Protein AF-A0A7X0X7B3-F1 (afdb_monomer_lite)

Structure (mmCIF, N/CA/C/O backbone):
data_AF-A0A7X0X7B3-F1
#
_entry.id   AF-A0A7X0X7B3-F1
#
loop_
_atom_site.group_PDB
_atom_site.id
_atom_site.type_symbol
_atom_site.label_atom_id
_atom_site.label_alt_id
_atom_site.label_comp_id
_atom_site.label_asym_id
_atom_site.label_entity_id
_atom_site.label_seq_id
_atom_site.pdbx_PDB_ins_code
_atom_site.Cartn_x
_atom_site.Cartn_y
_atom_site.Cartn_z
_atom_site.occupancy
_atom_site.B_iso_or_equiv
_atom_site.auth_seq_id
_atom_site.auth_comp_id
_atom_site.auth_asym_id
_atom_site.auth_atom_id
_atom_site.pdbx_PDB_model_num
ATOM 1 N N . MET A 1 1 ? 2.960 -11.475 1.763 1.00 81.06 1 MET A N 1
ATOM 2 C CA . MET A 1 1 ? 1.602 -10.902 1.877 1.00 81.06 1 MET A CA 1
ATOM 3 C C . MET A 1 1 ? 0.892 -11.113 0.557 1.00 81.06 1 MET A C 1
ATOM 5 O O . MET A 1 1 ? 1.484 -10.825 -0.474 1.00 81.06 1 MET A O 1
ATOM 9 N N . SER A 1 2 ? -0.322 -11.655 0.567 1.00 87.88 2 SER A N 1
ATOM 10 C CA . SER A 1 2 ? -1.124 -11.855 -0.644 1.00 87.88 2 SER A CA 1
ATOM 11 C C . SER A 1 2 ? -2.074 -10.678 -0.893 1.00 87.88 2 S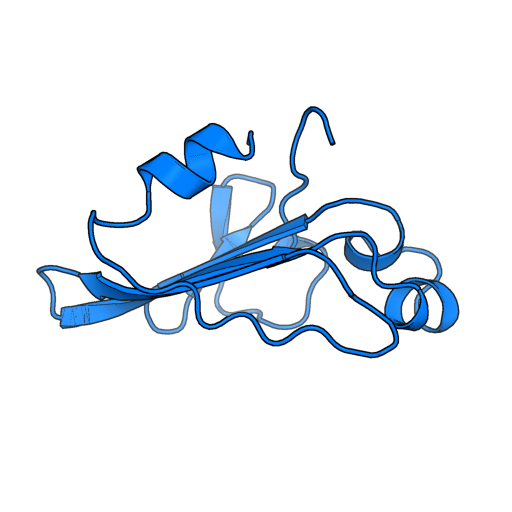ER A C 1
ATOM 13 O O . SER A 1 2 ? -2.344 -9.869 -0.005 1.00 87.88 2 SER A O 1
ATOM 15 N N . LEU A 1 3 ? -2.629 -10.595 -2.105 1.00 87.50 3 LEU A N 1
ATOM 16 C CA . LEU A 1 3 ? -3.643 -9.589 -2.438 1.00 87.50 3 LEU A CA 1
ATOM 17 C C . LEU A 1 3 ? -4.937 -9.789 -1.628 1.00 87.50 3 LEU A C 1
ATOM 19 O O . LEU A 1 3 ? -5.600 -8.817 -1.274 1.00 87.50 3 LEU A O 1
ATOM 23 N N . LYS A 1 4 ? -5.256 -11.041 -1.277 1.00 90.25 4 LYS A N 1
ATOM 24 C CA . LYS A 1 4 ? -6.399 -11.378 -0.423 1.00 90.25 4 LYS A CA 1
ATOM 25 C C . LYS A 1 4 ? -6.201 -10.883 1.010 1.00 90.25 4 LYS A C 1
ATOM 27 O O . LYS A 1 4 ? -7.138 -10.351 1.593 1.00 90.25 4 LYS A O 1
ATOM 32 N N . ASP A 1 5 ? -4.985 -10.987 1.549 1.00 90.56 5 ASP A N 1
ATOM 33 C CA . ASP A 1 5 ? -4.673 -10.454 2.883 1.00 90.56 5 ASP A CA 1
ATOM 34 C C . ASP A 1 5 ? -4.895 -8.939 2.931 1.00 90.56 5 ASP A C 1
ATOM 36 O O . ASP A 1 5 ? -5.514 -8.436 3.862 1.00 90.56 5 ASP A O 1
ATOM 40 N N . LEU A 1 6 ? -4.459 -8.219 1.891 1.00 91.00 6 LEU A N 1
ATOM 41 C CA . LEU A 1 6 ? -4.665 -6.772 1.775 1.00 91.00 6 LEU A CA 1
ATOM 42 C C . LEU A 1 6 ? -6.146 -6.400 1.681 1.00 91.00 6 LEU A C 1
ATOM 44 O O . LEU A 1 6 ? -6.573 -5.445 2.321 1.00 91.00 6 LEU A O 1
ATOM 48 N N . GLN A 1 7 ? -6.930 -7.150 0.905 1.00 91.06 7 GLN A N 1
ATOM 49 C CA . GLN A 1 7 ? -8.375 -6.935 0.799 1.00 91.06 7 GLN A CA 1
ATOM 50 C C . GLN A 1 7 ? -9.086 -7.174 2.133 1.00 91.06 7 GLN A C 1
ATOM 52 O O . GLN A 1 7 ? -9.939 -6.378 2.507 1.00 91.06 7 GLN A O 1
ATOM 57 N N . ASN A 1 8 ? -8.694 -8.205 2.884 1.00 93.25 8 ASN A N 1
ATOM 58 C CA . ASN A 1 8 ? -9.268 -8.501 4.199 1.00 93.25 8 ASN A CA 1
ATOM 59 C C . ASN A 1 8 ? -8.961 -7.421 5.254 1.00 93.25 8 ASN A C 1
ATOM 61 O O . ASN A 1 8 ? -9.664 -7.335 6.257 1.00 93.25 8 ASN A O 1
ATOM 65 N N . MET A 1 9 ? -7.919 -6.604 5.057 1.00 91.62 9 MET A N 1
ATOM 66 C CA . MET A 1 9 ? -7.605 -5.470 5.938 1.00 91.62 9 MET A CA 1
ATOM 67 C C . MET A 1 9 ? -8.473 -4.236 5.665 1.00 91.62 9 MET A C 1
ATOM 69 O O . MET A 1 9 ? -8.470 -3.298 6.463 1.00 91.62 9 MET A O 1
ATOM 73 N N . VAL A 1 10 ? -9.168 -4.195 4.528 1.00 94.06 10 VAL A N 1
ATOM 74 C CA . VAL A 1 10 ? -10.007 -3.065 4.135 1.00 94.06 10 VAL A CA 1
ATOM 75 C C . VAL A 1 10 ? -11.421 -3.298 4.672 1.00 94.06 10 VAL A C 1
ATOM 77 O O . VAL A 1 10 ? -12.026 -4.317 4.340 1.00 94.06 10 VAL A O 1
ATOM 80 N N . PRO A 1 11 ? -11.982 -2.372 5.470 1.00 94.56 11 PRO A N 1
ATOM 81 C CA . PRO A 1 11 ? -13.362 -2.478 5.923 1.00 94.56 11 PRO A CA 1
ATOM 82 C C . PRO A 1 11 ? -14.333 -2.570 4.748 1.00 94.56 11 PRO A C 1
ATOM 84 O O . PRO A 1 11 ? -14.175 -1.872 3.738 1.00 94.56 11 PRO A O 1
ATOM 87 N N . GLU A 1 12 ? -15.362 -3.399 4.902 1.00 93.56 12 GLU A N 1
ATOM 88 C CA . GLU A 1 12 ? -16.397 -3.565 3.888 1.00 93.56 12 GLU A CA 1
ATOM 89 C C . GLU A 1 12 ? -17.056 -2.217 3.549 1.00 93.56 12 GLU A C 1
ATOM 91 O O . GLU A 1 12 ? -17.273 -1.368 4.414 1.00 93.56 12 GLU A O 1
ATOM 96 N N . GLY A 1 13 ? -17.318 -1.990 2.261 1.00 93.06 13 GLY A N 1
ATOM 97 C CA . GLY A 1 13 ? -17.870 -0.728 1.764 1.00 93.06 13 GLY A CA 1
ATOM 98 C C . GLY A 1 13 ? -16.851 0.403 1.572 1.00 93.06 13 GLY A C 1
ATOM 99 O O . GLY A 1 13 ? -17.218 1.444 1.026 1.00 93.06 13 GLY A O 1
ATOM 100 N N . THR A 1 14 ? -15.575 0.226 1.942 1.00 96.31 14 THR A N 1
ATOM 101 C CA . THR A 1 14 ? -14.545 1.244 1.666 1.00 96.31 14 THR A CA 1
ATOM 102 C C . THR A 1 14 ? -14.310 1.362 0.153 1.00 96.31 14 THR A C 1
ATOM 104 O O . THR A 1 14 ? -13.923 0.378 -0.487 1.00 96.31 14 THR A O 1
ATOM 107 N N . PRO A 1 15 ? -14.495 2.548 -0.455 1.00 96.00 15 PRO A N 1
ATOM 108 C CA . PRO A 1 15 ? -14.357 2.704 -1.895 1.00 96.00 15 PRO A CA 1
ATOM 109 C C . PRO A 1 15 ? -12.894 2.597 -2.338 1.00 96.00 15 PRO A C 1
ATOM 111 O O . PRO A 1 15 ? -11.988 3.149 -1.708 1.00 96.00 15 PRO A O 1
ATOM 114 N N . ASN A 1 16 ? -12.670 1.940 -3.477 1.00 96.31 16 ASN A N 1
ATOM 115 C CA . ASN A 1 16 ? -11.385 2.001 -4.163 1.00 96.31 16 ASN A CA 1
ATOM 116 C C . ASN A 1 16 ? -11.250 3.364 -4.858 1.00 96.31 16 ASN A C 1
ATOM 118 O O . ASN A 1 16 ? -11.986 3.678 -5.790 1.00 96.31 16 ASN A O 1
ATOM 122 N N . THR A 1 17 ? -10.291 4.165 -4.410 1.00 96.25 17 THR A N 1
ATOM 123 C CA . THR A 1 17 ? -9.998 5.514 -4.919 1.00 96.25 17 THR A CA 1
ATOM 124 C C . THR A 1 17 ? -8.769 5.549 -5.832 1.00 96.25 17 THR A C 1
ATOM 126 O O . THR A 1 17 ? -8.240 6.623 -6.131 1.00 96.25 17 THR A O 1
ATOM 129 N N . PHE A 1 18 ? -8.278 4.382 -6.261 1.00 95.56 18 PHE A N 1
ATOM 130 C CA . PHE A 1 18 ? -7.155 4.290 -7.186 1.00 95.56 18 PHE A CA 1
ATOM 131 C C . PHE A 1 18 ? -7.484 4.967 -8.513 1.00 95.56 18 PHE A C 1
ATOM 133 O O . PHE A 1 18 ? -8.537 4.738 -9.104 1.00 95.56 18 PHE A O 1
ATOM 140 N N . LYS A 1 19 ? -6.553 5.795 -8.984 1.00 92.75 19 LYS A N 1
ATOM 141 C CA . LYS A 1 19 ? -6.636 6.450 -10.285 1.00 92.75 19 LYS A CA 1
ATOM 142 C C . LYS A 1 19 ? -5.545 5.866 -11.180 1.00 92.75 19 LYS A C 1
ATOM 144 O O . LYS A 1 19 ? -4.373 6.130 -10.902 1.00 92.75 19 LYS A O 1
ATOM 149 N N . PRO A 1 20 ? -5.911 5.090 -12.214 1.00 91.75 20 PRO A N 1
ATOM 150 C CA . PRO A 1 20 ? -4.965 4.634 -13.219 1.00 91.75 20 PRO A CA 1
ATOM 151 C C . PRO A 1 20 ? -4.237 5.812 -13.871 1.00 91.75 20 PRO A C 1
ATOM 153 O O . PRO A 1 20 ? -4.812 6.885 -14.062 1.00 91.75 20 PRO A O 1
ATOM 156 N N . THR A 1 21 ? -2.981 5.599 -14.235 1.00 89.56 21 THR A N 1
ATOM 157 C CA . THR A 1 21 ? -2.156 6.544 -14.994 1.00 89.56 21 THR A CA 1
ATOM 158 C C . THR A 1 21 ? -1.735 5.912 -16.319 1.00 89.56 21 THR A C 1
ATOM 160 O O . THR A 1 21 ? -2.124 4.788 -16.639 1.00 89.56 21 THR A O 1
ATOM 163 N N . ASP A 1 22 ? -0.948 6.617 -17.130 1.00 87.56 22 ASP A N 1
ATOM 164 C CA . ASP A 1 22 ? -0.371 6.023 -18.342 1.00 87.56 22 ASP A CA 1
ATOM 165 C C . ASP A 1 22 ? 0.658 4.936 -18.046 1.00 87.56 22 ASP A C 1
ATOM 167 O O . ASP A 1 22 ? 0.750 3.974 -18.804 1.00 87.56 22 ASP A O 1
ATOM 171 N N . ALA A 1 23 ? 1.348 5.042 -16.911 1.00 87.06 23 ALA A N 1
ATOM 172 C CA . ALA A 1 23 ? 2.362 4.087 -16.481 1.00 87.06 23 ALA A CA 1
ATOM 173 C C . ALA A 1 23 ? 1.793 2.909 -15.676 1.00 87.06 23 ALA A C 1
ATOM 175 O O . ALA A 1 23 ? 2.317 1.807 -15.772 1.00 87.06 23 ALA A O 1
ATOM 176 N N . ILE A 1 24 ? 0.743 3.138 -14.881 1.00 90.38 24 ILE A N 1
ATOM 177 C CA . ILE A 1 24 ? 0.175 2.147 -13.958 1.00 90.38 24 ILE A CA 1
ATOM 178 C C . ILE A 1 24 ? -1.332 2.079 -14.204 1.00 90.38 24 ILE A C 1
ATOM 180 O O . ILE A 1 24 ? -2.087 2.962 -13.790 1.00 90.38 24 ILE A O 1
ATOM 184 N N . LYS A 1 25 ? -1.778 1.028 -14.882 1.00 92.12 25 LYS A N 1
ATOM 185 C CA . LYS A 1 25 ? -3.180 0.770 -15.216 1.00 92.12 25 LYS A CA 1
ATOM 186 C C . LYS A 1 25 ? -3.900 0.015 -14.103 1.00 92.12 25 LYS A C 1
ATOM 188 O O . LYS A 1 25 ? -5.081 0.274 -13.872 1.00 92.12 25 LYS A O 1
ATOM 193 N N . ASN A 1 26 ? -3.196 -0.860 -13.386 1.00 92.75 26 ASN A N 1
ATOM 194 C CA . ASN A 1 26 ? -3.785 -1.723 -12.367 1.00 92.75 26 ASN A CA 1
ATOM 195 C C . ASN A 1 26 ? -3.291 -1.401 -10.951 1.00 92.75 26 ASN A C 1
ATOM 197 O O . ASN A 1 26 ? -2.093 -1.317 -10.677 1.00 92.75 26 ASN A O 1
ATOM 201 N N . GLY A 1 27 ? -4.236 -1.289 -10.019 1.00 94.00 27 GLY A N 1
ATOM 202 C CA . GLY A 1 27 ? -3.947 -1.057 -8.611 1.00 94.00 27 GLY A CA 1
ATOM 203 C C . GLY A 1 27 ? -5.200 -0.809 -7.785 1.00 94.00 27 GLY A C 1
ATOM 204 O O . GLY A 1 27 ? -6.329 -0.845 -8.282 1.00 94.00 27 GLY A O 1
ATOM 205 N N . ALA A 1 28 ? -4.994 -0.563 -6.498 1.00 96.06 28 ALA A N 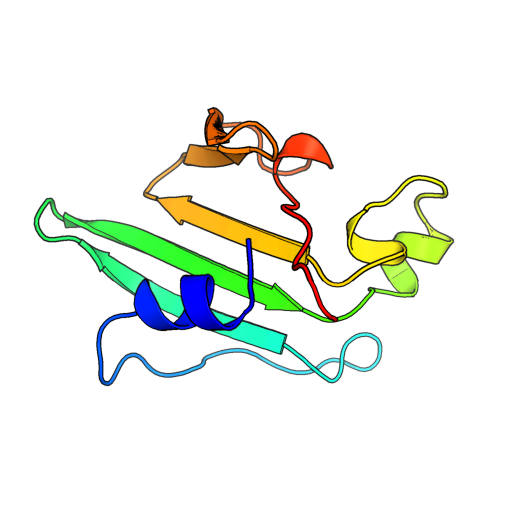1
ATOM 206 C CA . ALA A 1 28 ? -6.048 -0.168 -5.585 1.00 96.06 28 ALA A CA 1
ATOM 207 C C . ALA A 1 28 ? -5.534 0.811 -4.527 1.00 96.06 28 ALA A C 1
ATOM 209 O O . ALA A 1 28 ? -4.350 0.828 -4.177 1.00 96.06 28 ALA A O 1
ATOM 210 N N . LYS A 1 29 ? -6.442 1.642 -4.019 1.00 97.00 29 LYS A N 1
ATOM 211 C CA . LYS A 1 29 ? -6.176 2.605 -2.956 1.00 97.00 29 LYS A CA 1
ATOM 212 C C . LYS A 1 29 ? -7.416 2.739 -2.089 1.00 97.00 29 LYS A C 1
ATOM 214 O O . LYS A 1 29 ? -8.451 3.212 -2.551 1.00 97.00 29 LYS A O 1
ATOM 219 N N . TYR A 1 30 ? -7.273 2.393 -0.825 1.00 97.44 30 TYR A N 1
ATOM 220 C CA . TYR A 1 30 ? -8.321 2.470 0.177 1.00 97.44 30 TYR A CA 1
ATOM 221 C C . TYR A 1 30 ? -7.865 3.394 1.295 1.00 97.44 30 TYR A C 1
ATOM 223 O O . TYR A 1 30 ? -6.719 3.328 1.745 1.00 97.44 30 TYR A O 1
ATOM 231 N N . GLU A 1 31 ? -8.763 4.271 1.723 1.00 96.81 31 GLU A N 1
ATOM 232 C CA . GLU A 1 31 ? -8.532 5.218 2.808 1.00 96.81 31 GLU A CA 1
ATOM 233 C C . GLU A 1 31 ? -9.715 5.137 3.766 1.00 96.81 31 GLU A C 1
ATOM 235 O O . GLU A 1 31 ? -10.861 5.258 3.340 1.00 96.81 31 GLU A O 1
ATOM 240 N N . PHE A 1 32 ? -9.439 4.922 5.048 1.00 96.19 32 PHE A N 1
ATOM 241 C CA . PHE A 1 32 ? -10.462 4.792 6.083 1.00 96.19 32 PHE A CA 1
ATOM 242 C C . PHE A 1 32 ? -9.908 5.225 7.444 1.00 96.19 32 PHE A C 1
ATOM 244 O O . PHE A 1 32 ? -8.709 5.475 7.595 1.00 96.19 32 PHE A O 1
ATOM 251 N N . GLN A 1 33 ? -10.787 5.359 8.432 1.00 96.50 33 GLN A N 1
ATOM 252 C CA . GLN A 1 33 ? -10.428 5.750 9.792 1.00 96.50 33 GLN A CA 1
ATOM 253 C C . GLN A 1 33 ? -10.534 4.541 10.723 1.00 96.50 33 GLN A C 1
ATOM 255 O O . GLN A 1 33 ? -11.491 3.774 10.645 1.00 96.50 33 GLN A O 1
ATOM 260 N N . LEU A 1 34 ? -9.535 4.363 11.583 1.00 94.00 34 LEU A N 1
ATOM 261 C CA . LEU A 1 34 ? -9.528 3.349 12.632 1.00 94.00 34 LEU A CA 1
ATOM 262 C C . LEU A 1 34 ? -10.347 3.818 13.841 1.00 94.00 34 LEU A C 1
ATOM 264 O O . LEU A 1 34 ? -10.653 5.004 13.983 1.00 94.00 34 LEU A O 1
ATOM 268 N N . SER A 1 35 ? -10.679 2.891 14.738 1.00 92.69 35 SER A N 1
ATOM 269 C CA . SER A 1 35 ? -11.464 3.175 15.949 1.00 92.69 35 SER A CA 1
ATOM 270 C C . SER A 1 35 ? -10.797 4.181 16.893 1.00 92.69 35 SER A C 1
ATOM 272 O O . SER A 1 35 ? -11.488 4.905 17.602 1.00 92.69 35 SER A O 1
ATOM 274 N N . ASP A 1 36 ? -9.467 4.266 16.873 1.00 93.12 36 ASP A N 1
ATOM 275 C CA . ASP A 1 36 ? -8.670 5.236 17.631 1.00 93.12 36 ASP A CA 1
ATOM 276 C C . ASP A 1 36 ? -8.547 6.610 16.939 1.00 93.12 36 ASP A C 1
ATOM 278 O O . ASP A 1 36 ? -7.830 7.493 17.409 1.00 93.12 36 ASP A O 1
ATOM 282 N N . GLY A 1 37 ? -9.236 6.799 15.810 1.00 94.25 37 GLY A N 1
ATOM 283 C CA . GLY A 1 37 ? -9.236 8.035 15.036 1.00 94.25 37 GLY A CA 1
ATOM 284 C C . GLY A 1 37 ? -8.081 8.174 14.046 1.00 94.25 37 GLY A C 1
ATOM 285 O O . GLY A 1 37 ? -8.048 9.145 13.287 1.00 94.25 37 GLY A O 1
ATOM 286 N N . GLN A 1 38 ? -7.142 7.226 13.994 1.00 96.38 38 GLN A N 1
ATOM 287 C CA . GLN A 1 38 ? -6.043 7.297 13.037 1.00 96.38 38 GLN A CA 1
ATOM 288 C C . GLN A 1 38 ? -6.517 7.001 11.613 1.00 96.38 38 GLN A C 1
ATOM 290 O O . GLN A 1 38 ? -7.295 6.084 11.358 1.00 96.38 38 GLN A O 1
ATOM 295 N N . LYS A 1 39 ? -5.983 7.751 10.647 1.00 96.38 39 LYS A N 1
ATOM 296 C CA . LYS A 1 39 ? -6.207 7.477 9.227 1.00 96.38 39 LYS A CA 1
ATOM 297 C C . LYS A 1 39 ? -5.344 6.301 8.773 1.00 96.38 39 LYS A C 1
ATOM 299 O O . LYS A 1 39 ? -4.117 6.373 8.871 1.00 96.38 39 LYS A O 1
ATOM 304 N N . ALA A 1 40 ? -5.978 5.272 8.227 1.00 96.38 40 ALA A N 1
ATOM 305 C CA . ALA A 1 40 ? -5.333 4.163 7.545 1.00 96.38 40 ALA A CA 1
ATOM 306 C C . ALA A 1 40 ? -5.420 4.353 6.024 1.00 96.38 40 ALA A C 1
ATOM 308 O O . ALA A 1 40 ? -6.442 4.776 5.482 1.00 96.38 40 ALA A O 1
ATOM 309 N N . ILE A 1 41 ? -4.324 4.054 5.334 1.00 96.50 41 ILE A N 1
ATOM 310 C CA . ILE A 1 41 ? -4.237 4.035 3.878 1.00 96.50 41 ILE A CA 1
ATOM 311 C C . ILE A 1 41 ? -3.594 2.715 3.481 1.00 96.50 41 ILE A C 1
ATOM 313 O O . ILE A 1 41 ? -2.447 2.450 3.845 1.00 96.50 41 ILE A O 1
ATOM 317 N N . ILE A 1 42 ? -4.319 1.917 2.707 1.00 95.56 42 ILE A N 1
ATOM 318 C CA . ILE A 1 42 ? -3.810 0.685 2.111 1.00 95.56 42 ILE A CA 1
ATOM 319 C C . ILE A 1 42 ? -3.841 0.874 0.603 1.00 95.56 42 ILE A C 1
ATOM 321 O O . ILE A 1 42 ? -4.886 1.172 0.025 1.00 95.56 42 ILE A O 1
ATOM 325 N N . ARG A 1 43 ? -2.687 0.739 -0.045 1.00 95.25 43 ARG A N 1
ATOM 326 C CA . ARG A 1 43 ? -2.583 0.849 -1.499 1.00 95.25 43 ARG A CA 1
ATOM 327 C C . ARG A 1 43 ? -1.665 -0.207 -2.066 1.00 95.25 43 ARG A C 1
ATOM 329 O O . ARG A 1 43 ? -0.707 -0.601 -1.412 1.00 95.25 43 ARG A O 1
ATOM 336 N N . TRP A 1 44 ? -1.935 -0.616 -3.291 1.00 95.19 44 TRP A N 1
ATOM 337 C CA . TRP A 1 44 ? -1.056 -1.486 -4.054 1.00 95.19 44 TRP A CA 1
ATOM 338 C C . TRP A 1 44 ? -1.193 -1.217 -5.540 1.00 95.19 44 TRP A C 1
ATOM 340 O O . TRP A 1 44 ? -2.213 -0.696 -5.992 1.00 95.19 44 TRP A O 1
ATOM 350 N N . HIS A 1 45 ? -0.167 -1.568 -6.299 1.00 94.06 45 HIS A N 1
ATOM 351 C CA . HIS A 1 45 ? -0.165 -1.394 -7.741 1.00 94.06 45 HIS A CA 1
ATOM 352 C C . HIS A 1 45 ? 0.763 -2.394 -8.428 1.00 94.06 45 HIS A C 1
ATOM 354 O O . HIS A 1 45 ? 1.611 -3.019 -7.784 1.00 94.06 45 HIS A O 1
ATOM 360 N N . GLU A 1 46 ? 0.562 -2.547 -9.733 1.00 92.25 46 GLU A N 1
ATOM 361 C CA . GLU A 1 46 ? 1.459 -3.291 -10.619 1.00 92.25 46 GLU A CA 1
ATOM 362 C C . GLU A 1 46 ? 2.830 -2.607 -10.755 1.00 92.25 46 GLU A C 1
ATOM 364 O O . GLU A 1 46 ? 2.957 -1.448 -10.356 1.00 92.25 46 GLU A O 1
ATOM 369 N N . PRO A 1 47 ? 3.854 -3.277 -11.314 1.00 90.31 47 PRO A N 1
ATOM 370 C CA . PRO A 1 47 ? 5.171 -2.676 -11.491 1.00 90.31 47 PRO A CA 1
ATOM 371 C C . PRO A 1 47 ? 5.098 -1.312 -12.191 1.00 90.31 47 PRO A C 1
ATOM 373 O O . PRO A 1 47 ? 4.464 -1.176 -13.234 1.00 90.31 47 PRO A O 1
ATOM 376 N N . ASP A 1 48 ? 5.746 -0.302 -11.616 1.00 88.44 48 ASP A N 1
ATOM 377 C CA . ASP A 1 48 ? 5.823 1.050 -12.159 1.00 88.44 48 ASP A CA 1
ATOM 378 C C . ASP A 1 48 ? 7.027 1.165 -13.116 1.00 88.44 48 ASP A C 1
ATOM 380 O O . ASP A 1 48 ? 8.174 1.274 -12.659 1.00 88.44 48 ASP A O 1
ATOM 384 N N . PRO A 1 49 ? 6.807 1.199 -14.444 1.00 86.12 49 PRO A N 1
ATOM 385 C CA . PRO A 1 49 ? 7.895 1.296 -15.413 1.00 86.12 49 PRO A CA 1
ATOM 386 C C . PRO A 1 49 ? 8.676 2.615 -15.298 1.00 86.12 49 PRO A C 1
ATOM 388 O O . PRO A 1 49 ? 9.860 2.663 -15.635 1.00 86.12 49 PRO A O 1
ATOM 391 N N . VAL A 1 50 ? 8.062 3.686 -14.780 1.00 85.56 50 VAL A N 1
ATOM 392 C CA . VAL A 1 50 ? 8.746 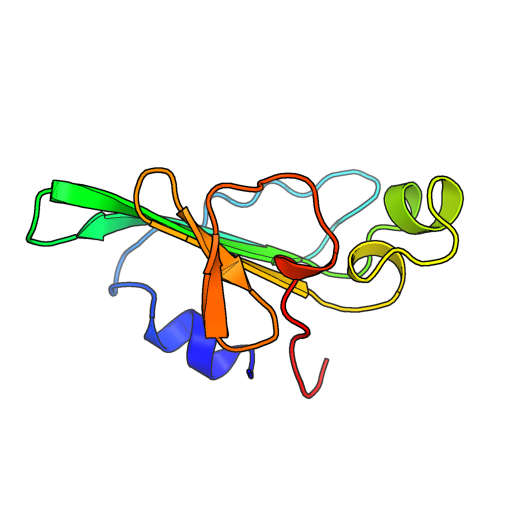4.965 -14.536 1.00 85.56 50 VAL A CA 1
ATOM 393 C C . VAL A 1 50 ? 9.695 4.837 -13.347 1.00 85.56 50 VAL A C 1
ATOM 395 O O . VAL A 1 50 ? 10.809 5.367 -13.391 1.00 85.56 50 VAL A O 1
ATOM 398 N N . ALA A 1 51 ? 9.285 4.122 -12.297 1.00 82.38 51 ALA A N 1
ATOM 399 C CA . ALA A 1 51 ? 10.158 3.811 -11.171 1.00 82.38 51 ALA A CA 1
ATOM 400 C C . ALA A 1 51 ? 11.311 2.893 -11.600 1.00 82.38 51 ALA A C 1
ATOM 402 O O . ALA A 1 51 ? 12.452 3.164 -11.232 1.00 82.38 51 ALA A O 1
ATOM 403 N N . ALA A 1 52 ? 11.042 1.880 -12.432 1.00 85.56 52 ALA A N 1
ATOM 404 C CA . ALA A 1 52 ? 12.067 0.992 -12.982 1.00 85.56 52 ALA A CA 1
ATOM 405 C C . ALA A 1 52 ? 13.125 1.756 -13.797 1.00 85.56 52 ALA A C 1
ATOM 407 O O . ALA A 1 52 ? 14.322 1.532 -13.627 1.00 85.56 52 ALA A O 1
ATOM 408 N N . ALA A 1 53 ? 12.695 2.706 -14.634 1.00 85.19 53 ALA A N 1
ATOM 409 C CA . ALA A 1 53 ? 13.598 3.518 -15.448 1.00 85.19 53 ALA A CA 1
ATOM 410 C C . ALA A 1 53 ? 14.464 4.482 -14.617 1.00 85.19 53 ALA A C 1
ATOM 412 O O . ALA A 1 53 ? 15.610 4.749 -14.971 1.00 85.19 53 ALA A O 1
ATOM 413 N N . LYS A 1 54 ? 13.924 5.027 -13.519 1.00 85.06 54 LYS A N 1
ATOM 414 C CA . LYS A 1 54 ? 14.635 5.993 -12.661 1.00 85.06 54 LYS A CA 1
ATOM 415 C C . LYS A 1 54 ? 15.513 5.334 -11.600 1.00 85.06 54 LYS A C 1
ATOM 417 O O . LYS A 1 54 ? 16.504 5.925 -11.178 1.00 85.06 54 LYS A O 1
ATOM 422 N N . PHE A 1 55 ? 15.137 4.146 -11.141 1.00 82.00 55 PHE A N 1
ATOM 423 C CA . PHE A 1 55 ? 15.738 3.482 -9.993 1.00 82.00 55 PHE A CA 1
ATOM 424 C C . PHE A 1 55 ? 15.976 1.999 -10.320 1.00 82.00 55 PHE A C 1
ATOM 426 O O . PHE A 1 55 ? 15.058 1.189 -10.172 1.00 82.00 55 PHE A O 1
ATOM 433 N N . PRO A 1 56 ? 17.213 1.613 -10.690 1.00 77.56 56 PRO A N 1
ATOM 434 C CA . PRO A 1 56 ? 17.538 0.257 -11.150 1.00 77.56 56 PRO A CA 1
ATOM 435 C C . PRO A 1 56 ? 17.183 -0.863 -10.159 1.00 77.56 56 PRO A C 1
ATOM 437 O O . PRO A 1 56 ? 16.955 -1.995 -10.564 1.00 77.56 56 PRO A O 1
ATOM 440 N N . ASN A 1 57 ? 17.106 -0.540 -8.863 1.00 82.19 57 ASN A N 1
ATOM 441 C CA . ASN A 1 57 ? 16.798 -1.474 -7.775 1.00 82.19 57 ASN A CA 1
ATOM 442 C C . ASN A 1 57 ? 15.443 -1.175 -7.101 1.00 82.19 57 ASN A C 1
ATOM 444 O O . ASN A 1 57 ? 15.269 -1.447 -5.913 1.00 82.19 57 ASN A O 1
ATOM 448 N N . SER A 1 58 ? 14.497 -0.533 -7.795 1.00 79.69 58 SER A N 1
ATOM 449 C CA . SER A 1 58 ? 13.177 -0.238 -7.221 1.00 79.69 58 SER A CA 1
ATOM 450 C C . SER A 1 58 ? 12.308 -1.490 -7.136 1.00 79.69 58 SER A C 1
ATOM 452 O O . SER A 1 58 ? 11.997 -2.101 -8.155 1.00 79.69 58 SER A O 1
ATOM 454 N N . ALA A 1 59 ? 11.852 -1.823 -5.924 1.00 78.06 59 ALA A N 1
ATOM 455 C CA . ALA A 1 59 ? 10.903 -2.918 -5.706 1.00 78.06 59 ALA A CA 1
ATOM 456 C C . ALA A 1 59 ? 9.574 -2.671 -6.439 1.00 78.06 59 ALA A C 1
ATOM 458 O O . ALA A 1 59 ? 9.029 -3.570 -7.079 1.00 78.06 59 ALA A O 1
ATOM 459 N N . SER A 1 60 ? 9.090 -1.427 -6.399 1.00 73.75 60 SER A N 1
ATOM 460 C CA . SER A 1 60 ? 7.873 -0.993 -7.089 1.00 73.75 60 SER A CA 1
ATOM 461 C C . SER A 1 60 ? 8.026 -0.991 -8.600 1.00 73.75 60 SER A C 1
ATOM 463 O O . SER A 1 60 ? 7.019 -1.050 -9.285 1.00 73.75 60 SER A O 1
ATOM 465 N N . GLY A 1 61 ? 9.252 -0.893 -9.121 1.00 76.62 61 GLY A N 1
ATOM 466 C CA . GLY A 1 61 ? 9.521 -0.945 -10.556 1.00 76.62 61 GLY A CA 1
ATOM 467 C C . GLY A 1 61 ? 9.589 -2.362 -11.127 1.00 76.62 61 GLY A C 1
ATOM 468 O O . GLY A 1 61 ? 9.376 -2.544 -12.320 1.00 76.62 61 GLY A O 1
ATOM 469 N N . SER A 1 62 ? 9.865 -3.369 -10.296 1.00 82.12 62 SER A N 1
ATOM 470 C CA . SER A 1 62 ? 10.075 -4.754 -10.740 1.00 82.12 62 SER A CA 1
ATOM 471 C C . SER A 1 62 ? 8.932 -5.707 -10.395 1.00 82.12 62 SER A C 1
ATOM 473 O O . SER A 1 62 ? 8.839 -6.779 -10.988 1.00 82.12 62 SER A O 1
ATOM 475 N N . SER A 1 63 ? 8.070 -5.351 -9.440 1.00 87.62 63 SER A N 1
ATOM 476 C CA . SER A 1 63 ? 7.057 -6.264 -8.905 1.00 87.62 63 SER A CA 1
ATOM 477 C C . SER A 1 63 ? 5.805 -5.539 -8.416 1.00 87.62 63 SER A C 1
ATOM 479 O O . SER A 1 63 ? 5.804 -4.326 -8.201 1.00 87.62 63 SER A O 1
ATOM 481 N N . TRP A 1 64 ? 4.725 -6.300 -8.223 1.00 92.50 64 TRP A N 1
ATOM 482 C CA . TRP A 1 64 ? 3.550 -5.809 -7.511 1.00 92.50 64 TRP A CA 1
ATOM 483 C C . TRP A 1 64 ? 3.907 -5.518 -6.057 1.00 92.50 64 TRP A C 1
ATOM 485 O O . TRP A 1 64 ? 4.361 -6.401 -5.324 1.00 92.50 64 TRP A O 1
ATOM 495 N N . THR A 1 65 ? 3.652 -4.289 -5.619 1.00 93.31 65 THR A N 1
ATOM 496 C CA . THR A 1 65 ? 3.966 -3.863 -4.253 1.00 93.31 65 THR A CA 1
ATOM 497 C C . THR A 1 65 ? 2.763 -3.232 -3.576 1.00 93.31 65 THR A C 1
ATOM 499 O O . THR A 1 65 ? 1.893 -2.636 -4.215 1.00 93.31 65 THR A O 1
ATOM 502 N N . ALA A 1 66 ? 2.721 -3.379 -2.257 1.00 94.06 66 ALA A N 1
ATOM 503 C CA . ALA A 1 66 ? 1.748 -2.767 -1.378 1.00 94.06 66 ALA A CA 1
ATOM 504 C C . ALA A 1 66 ? 2.420 -1.807 -0.401 1.00 94.06 66 ALA A C 1
ATOM 506 O O . ALA A 1 66 ? 3.572 -1.982 -0.009 1.00 94.06 66 ALA A O 1
ATOM 507 N N . GLN A 1 67 ? 1.656 -0.817 0.039 1.00 94.12 67 GLN A N 1
ATOM 508 C CA . GLN A 1 67 ? 2.014 0.072 1.129 1.00 94.12 67 GLN A CA 1
ATOM 509 C C . GLN A 1 67 ? 0.838 0.200 2.085 1.00 94.12 67 GLN A C 1
ATOM 511 O O . GLN A 1 67 ? -0.294 0.472 1.673 1.00 94.12 67 GLN A O 1
ATOM 516 N N . ILE A 1 68 ? 1.137 0.035 3.369 1.00 94.44 68 ILE A N 1
ATOM 517 C CA . ILE A 1 68 ? 0.183 0.167 4.466 1.00 94.44 68 ILE A CA 1
ATOM 518 C C . ILE A 1 68 ? 0.678 1.306 5.348 1.00 94.44 68 ILE A C 1
ATOM 520 O O . ILE A 1 68 ? 1.774 1.240 5.906 1.00 94.44 68 ILE A O 1
ATOM 524 N N . LYS A 1 69 ? -0.127 2.360 5.465 1.00 95.25 69 LYS A N 1
ATOM 525 C CA . LYS A 1 69 ? 0.164 3.548 6.266 1.00 95.25 69 LYS A CA 1
ATOM 526 C C . LYS A 1 69 ? -0.922 3.741 7.311 1.00 95.25 69 LYS A C 1
ATOM 528 O O . LYS A 1 69 ? -2.095 3.759 6.965 1.00 95.25 69 LYS A O 1
ATOM 533 N N . ILE A 1 70 ? -0.529 3.951 8.562 1.00 94.62 70 ILE A N 1
ATOM 534 C CA . ILE A 1 70 ? -1.428 4.336 9.653 1.00 94.62 70 ILE A CA 1
ATOM 535 C C . ILE A 1 70 ? -0.862 5.603 10.293 1.00 94.62 70 ILE A C 1
ATOM 537 O O . ILE A 1 70 ? 0.295 5.640 10.724 1.00 94.62 70 ILE A O 1
ATOM 541 N N . GLY A 1 71 ? -1.651 6.678 10.286 1.00 93.12 71 GLY A N 1
ATOM 542 C CA . GLY A 1 71 ? -1.212 7.995 10.740 1.00 93.12 71 GLY A CA 1
ATOM 543 C C . GLY A 1 71 ? 0.041 8.463 9.989 1.00 93.12 71 GLY A C 1
ATOM 544 O O . GLY A 1 71 ? 0.030 8.659 8.770 1.00 93.12 71 GLY A O 1
ATOM 545 N N . ASN A 1 72 ? 1.146 8.642 10.718 1.00 92.56 72 ASN A N 1
ATOM 546 C CA . ASN A 1 72 ? 2.438 9.051 10.157 1.00 92.56 72 ASN A CA 1
ATOM 547 C C . ASN A 1 72 ? 3.444 7.903 9.960 1.00 92.56 72 ASN A C 1
ATOM 549 O O . ASN A 1 72 ? 4.591 8.181 9.597 1.00 92.56 72 ASN A O 1
ATOM 553 N N . LYS A 1 73 ? 3.038 6.644 10.170 1.00 93.50 73 LYS A N 1
ATOM 554 C CA . LYS A 1 73 ? 3.907 5.466 10.054 1.00 93.50 73 LYS A CA 1
ATOM 555 C C . LYS A 1 73 ? 3.484 4.551 8.909 1.00 93.50 73 LYS A C 1
ATOM 557 O O . LYS A 1 73 ? 2.309 4.488 8.563 1.00 93.50 73 LYS A O 1
ATOM 562 N N . GLN A 1 74 ? 4.445 3.828 8.349 1.00 94.31 74 GLN A N 1
ATOM 563 C CA . GLN A 1 74 ? 4.244 2.799 7.333 1.00 94.31 74 GLN A CA 1
ATOM 564 C C . GLN A 1 74 ? 4.828 1.467 7.790 1.00 94.31 74 GLN A C 1
ATOM 566 O O . GLN A 1 74 ? 5.816 1.453 8.527 1.00 94.31 74 GLN A O 1
ATOM 571 N N . VAL A 1 75 ? 4.209 0.377 7.346 1.00 93.19 75 VAL A N 1
ATOM 572 C CA . VAL A 1 75 ? 4.712 -0.987 7.538 1.00 93.19 75 VAL A CA 1
ATOM 573 C C . VAL A 1 75 ? 5.892 -1.225 6.598 1.00 93.19 75 VAL A C 1
ATOM 575 O O . VAL A 1 75 ? 5.827 -0.862 5.423 1.00 93.19 75 VAL A O 1
ATOM 578 N N . THR A 1 76 ? 6.968 -1.816 7.111 1.00 92.06 76 THR A N 1
ATOM 579 C CA . THR A 1 76 ? 8.115 -2.248 6.312 1.00 92.06 76 THR A CA 1
ATOM 580 C C . THR A 1 76 ? 7.963 -3.689 5.827 1.00 92.06 76 THR A C 1
ATOM 582 O O . THR A 1 76 ? 7.105 -4.431 6.301 1.00 92.06 76 THR A O 1
ATOM 585 N N . VAL A 1 77 ? 8.828 -4.114 4.906 1.00 88.19 77 VAL A N 1
ATOM 586 C CA . VAL A 1 77 ? 8.940 -5.501 4.425 1.00 88.19 77 VAL A CA 1
ATOM 587 C C . VAL A 1 77 ? 9.127 -6.512 5.561 1.00 88.19 77 VAL A C 1
ATOM 589 O O . VAL A 1 77 ? 8.623 -7.626 5.462 1.00 88.19 77 VAL A O 1
ATOM 592 N N . ASP A 1 78 ? 9.760 -6.096 6.660 1.00 87.75 78 ASP A N 1
ATOM 593 C CA . ASP A 1 78 ? 9.985 -6.911 7.861 1.00 87.75 78 ASP A CA 1
ATOM 594 C C . ASP A 1 78 ? 8.811 -6.864 8.859 1.00 87.75 78 ASP A C 1
ATOM 596 O O . ASP A 1 78 ? 8.897 -7.410 9.957 1.00 87.75 78 ASP A O 1
ATOM 600 N N . GLY A 1 79 ? 7.716 -6.170 8.526 1.00 86.00 79 GLY A N 1
ATOM 601 C CA . GLY A 1 79 ? 6.552 -6.009 9.403 1.00 86.00 79 GLY A CA 1
ATOM 602 C C . GLY A 1 79 ? 6.731 -4.971 10.518 1.00 86.00 79 GLY A C 1
ATOM 603 O O . GLY A 1 79 ? 5.902 -4.894 11.425 1.00 86.00 79 GLY A O 1
ATOM 604 N N . LEU A 1 80 ? 7.789 -4.157 10.468 1.00 92.12 80 LEU A N 1
ATOM 605 C CA . LEU A 1 80 ? 8.049 -3.095 11.443 1.00 92.12 80 LEU A CA 1
ATOM 606 C C . LEU A 1 80 ? 7.383 -1.779 11.029 1.00 92.12 80 LEU A C 1
ATOM 608 O O . LEU A 1 80 ? 7.050 -1.566 9.869 1.00 92.12 80 LEU A O 1
ATOM 612 N N . TRP A 1 81 ? 7.219 -0.855 11.976 1.00 92.31 81 TRP A N 1
ATOM 613 C CA . TRP A 1 81 ? 6.669 0.473 11.697 1.00 92.31 81 TRP A CA 1
ATOM 614 C C . TRP A 1 81 ? 7.768 1.525 11.572 1.00 92.31 81 TRP A C 1
ATOM 616 O O . TRP A 1 81 ? 8.554 1.727 12.496 1.00 92.31 81 TRP A O 1
ATOM 626 N N . THR A 1 82 ? 7.765 2.279 10.475 1.00 92.94 82 THR A N 1
ATOM 627 C CA . THR A 1 82 ? 8.715 3.373 10.231 1.00 92.94 82 THR A CA 1
ATOM 628 C C . THR A 1 82 ? 8.016 4.680 9.881 1.00 92.94 82 THR A C 1
ATOM 630 O O . THR A 1 82 ? 6.923 4.688 9.326 1.00 92.94 82 THR A O 1
ATOM 633 N N . LYS A 1 83 ? 8.658 5.815 10.176 1.00 91.62 83 LYS A N 1
ATOM 634 C CA . LYS A 1 83 ? 8.221 7.137 9.691 1.00 91.62 83 LYS A CA 1
ATOM 635 C C . LYS A 1 83 ? 8.776 7.465 8.298 1.00 91.62 83 LYS A C 1
ATOM 637 O O . LYS A 1 83 ? 8.336 8.438 7.687 1.00 91.62 83 LYS A O 1
ATOM 642 N N . LYS A 1 84 ? 9.738 6.680 7.791 1.00 85.75 84 LYS A N 1
ATOM 643 C CA . LYS A 1 84 ? 10.305 6.857 6.446 1.00 85.75 84 LYS A CA 1
ATOM 644 C C . LYS A 1 84 ? 9.220 6.583 5.403 1.00 85.75 84 LYS A C 1
ATOM 646 O O . LYS A 1 84 ? 8.541 5.568 5.486 1.00 85.75 84 LYS A O 1
ATOM 651 N N . GLN A 1 85 ? 9.046 7.487 4.437 1.00 73.06 85 GLN A N 1
ATOM 652 C CA . GLN A 1 85 ? 7.985 7.348 3.426 1.00 73.06 85 GLN A CA 1
ATOM 653 C C . GLN A 1 85 ? 8.487 7.027 2.017 1.00 73.06 85 GLN A C 1
ATOM 655 O O . GLN A 1 85 ? 7.733 6.465 1.232 1.00 73.06 85 GLN A O 1
ATOM 660 N N . ASN A 1 86 ? 9.756 7.318 1.724 1.00 73.19 86 ASN A N 1
ATOM 661 C CA . ASN A 1 86 ? 10.354 7.161 0.398 1.00 73.19 86 ASN A CA 1
ATOM 662 C C . ASN A 1 86 ? 11.487 6.126 0.453 1.00 73.19 86 ASN A C 1
ATOM 664 O O . ASN A 1 86 ? 12.652 6.470 0.284 1.00 73.19 86 ASN A O 1
ATOM 668 N N . SER A 1 87 ? 11.159 4.876 0.782 1.00 80.25 87 SER A N 1
ATOM 669 C CA . SER A 1 87 ? 12.136 3.782 0.871 1.00 80.25 87 SER A CA 1
ATOM 670 C C . SER A 1 87 ? 11.590 2.517 0.216 1.00 80.25 87 SER A C 1
ATOM 672 O O . SER A 1 87 ? 10.387 2.258 0.266 1.00 80.25 87 SER A O 1
ATOM 674 N N . ASN A 1 88 ? 12.467 1.696 -0.360 1.00 83.12 88 ASN A N 1
ATOM 675 C CA . ASN A 1 88 ? 12.107 0.341 -0.790 1.00 83.12 88 ASN A CA 1
ATOM 676 C C . ASN A 1 88 ? 11.590 -0.499 0.386 1.00 83.12 88 ASN A C 1
ATOM 678 O O . ASN A 1 88 ? 10.710 -1.327 0.200 1.00 83.12 88 ASN A O 1
ATOM 682 N N . GLU A 1 89 ? 12.065 -0.220 1.603 1.00 87.44 89 GLU A N 1
ATOM 683 C CA . GLU A 1 89 ? 11.666 -0.926 2.824 1.00 87.44 89 GLU A CA 1
ATOM 684 C C . GLU A 1 89 ? 10.159 -0.872 3.084 1.00 87.44 89 GLU A C 1
ATOM 686 O O . GLU A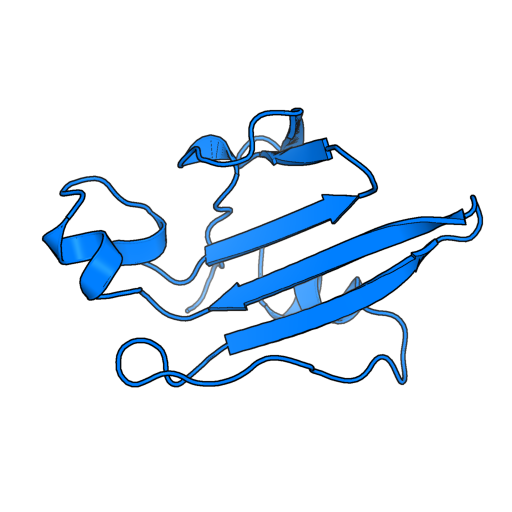 1 89 ? 9.658 -1.760 3.751 1.00 87.44 89 GLU A O 1
ATOM 691 N N . VAL A 1 90 ? 9.431 0.141 2.597 1.00 88.75 90 VAL A N 1
ATOM 692 C CA . VAL A 1 90 ? 7.972 0.260 2.805 1.00 88.75 90 VAL A CA 1
ATOM 693 C C . VAL A 1 90 ? 7.146 -0.276 1.637 1.00 88.75 90 VAL A C 1
ATOM 695 O O . VAL A 1 90 ? 5.922 -0.242 1.692 1.00 88.75 90 VAL A O 1
ATOM 698 N N . HIS A 1 9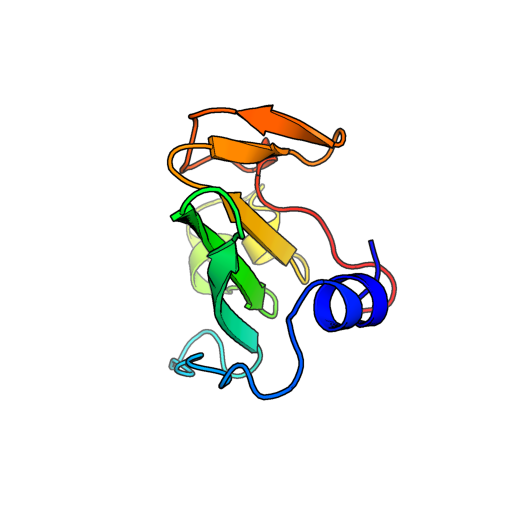1 ? 7.793 -0.754 0.573 1.00 89.19 91 HIS A N 1
ATOM 699 C CA . HIS A 1 91 ? 7.131 -1.380 -0.567 1.00 89.19 91 HIS A CA 1
ATOM 700 C C . HIS A 1 91 ? 7.110 -2.889 -0.359 1.00 89.19 91 HIS A C 1
ATOM 702 O O . HIS A 1 91 ? 8.047 -3.597 -0.720 1.00 89.19 91 HIS A O 1
ATOM 708 N N . VAL A 1 92 ? 6.039 -3.374 0.261 1.00 90.44 92 VAL A N 1
ATOM 709 C CA . VAL A 1 92 ? 5.911 -4.782 0.628 1.00 90.44 92 VAL A CA 1
ATOM 710 C C . VAL A 1 92 ? 5.502 -5.600 -0.601 1.00 90.44 92 VAL A C 1
ATOM 712 O O . VAL A 1 92 ? 4.445 -5.318 -1.170 1.00 90.44 92 VAL A O 1
ATOM 715 N N . PRO A 1 93 ? 6.286 -6.607 -1.029 1.00 90.81 93 PRO A N 1
ATOM 716 C CA . PRO A 1 93 ? 5.942 -7.426 -2.187 1.00 90.81 93 PRO A CA 1
ATOM 717 C C . PRO A 1 93 ? 4.624 -8.185 -1.999 1.00 90.81 93 PRO A C 1
ATOM 719 O O . PRO A 1 93 ? 4.367 -8.767 -0.935 1.00 90.81 93 PRO A O 1
ATOM 722 N N . ILE A 1 94 ? 3.809 -8.220 -3.054 1.00 90.56 94 ILE A N 1
ATOM 723 C CA . ILE A 1 94 ? 2.596 -9.038 -3.104 1.00 90.56 94 ILE A CA 1
ATOM 724 C C . ILE A 1 94 ? 2.944 -10.396 -3.708 1.00 90.56 94 ILE A C 1
ATOM 726 O O . ILE A 1 94 ? 3.366 -10.495 -4.854 1.00 90.56 94 ILE A O 1
ATOM 730 N N . GLN A 1 95 ? 2.748 -11.459 -2.937 1.00 84.88 95 GLN A N 1
ATO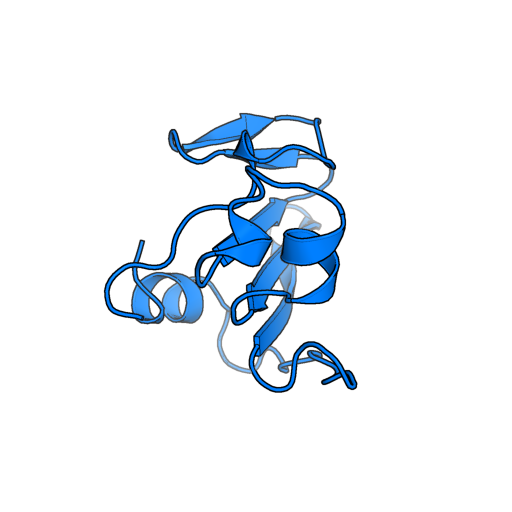M 731 C CA . GLN A 1 95 ? 2.999 -12.828 -3.379 1.00 84.88 95 GLN A CA 1
ATOM 732 C C . GLN A 1 95 ? 1.903 -13.306 -4.341 1.00 84.88 95 GLN A C 1
ATOM 734 O O . GLN A 1 95 ? 0.716 -13.076 -4.096 1.00 84.88 95 GLN A O 1
ATOM 739 N N . GLY A 1 96 ? 2.308 -14.027 -5.393 1.00 74.94 96 GLY A N 1
ATOM 740 C CA . GLY A 1 96 ? 1.393 -14.646 -6.361 1.00 74.94 96 GLY A CA 1
ATOM 741 C C . GLY A 1 96 ? 0.863 -13.699 -7.442 1.00 74.94 96 GLY A C 1
ATOM 742 O O . GLY A 1 96 ? -0.220 -13.940 -7.975 1.00 74.94 96 GLY A O 1
ATOM 743 N N . ARG A 1 97 ? 1.592 -12.620 -7.736 1.00 68.06 97 ARG A N 1
ATOM 744 C CA . ARG A 1 97 ? 1.284 -11.621 -8.764 1.00 68.06 97 ARG A CA 1
ATOM 745 C C . ARG A 1 97 ? 2.506 -11.308 -9.612 1.00 68.06 97 ARG A C 1
ATOM 747 O O . ARG A 1 97 ? 3.628 -11.471 -9.088 1.00 68.06 97 ARG A O 1
#

Foldseek 3Di:
DAPVVLVVVADPPFDFPDDADPQWRDKTWGWDADPVRKIKIKIKTAAGCVCCVVPVPAPSNPAIWMWIDTHQWIQFLVRDTDNDDPDSRRTHGHPPD

Sequence (97 aa):
MSLKDLQNMVPEGTPNTFKPTDAIKNGAKYEFQLSDGQKAIIRWHEPDPVAAAKFPNSASGSSWTAQIKIGNKQVTVDGLWTKKQNSNEVHVPIQGR

Radius of gyration: 13.2 Å; chains: 1; bounding box: 35×24×36 Å

Secondary structure (DSSP, 8-state):
-BHHHHHHTSPTT--------SS--SEEEEEEE-TTSPEEEEEEES--HHHHHH-TT-HHHHS-EEEEEETTEEE-TTS-EES--SSGGG-EEPBT-

pLDDT: mean 89.76, std 6.33, range [68.06, 97.44]

Organism: NCBI:txid2713502